Protein 5N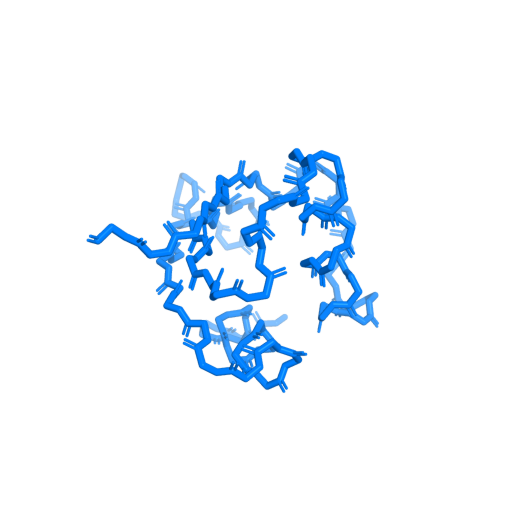FM (pdb70)

Solvent-accessible surface area: 4667 Å² total; per-residue (Å²): 108,59,138,46,48,10,54,93,39,0,99,84,39,7,115,76,5,142,19,88,49,156,50,52,99,66,71,54,81,59,36,21,3,56,0,12,3,106,50,0,131,84,87,76,160,118,94,15,25,96,50,0,60,89,5,0,155,74,87,19,68,42,34,148,121,4,1,51,25,108,22,44,18,37,228

Sequence (75 aa):
MAPGDIEDMIKAGIPGARVTIRDLAGDGDHYAAEVVAEAFRGKKTRVQQHQMVYNALKGNMGGILHALALQQTSAPE

Secondary structure (DSSP, 8-state):
--TTHHHHHHHHHSTT-EEEEEEGGG-SS-EEEEEE-GGGTT--HHHHHHHHHHHHTT-STTHHHHEEEEEE---

Organism: Sinorhizobium meliloti (strain Sm2011 / Rm2011 / 2011) (NCBI:txid1286640)

Structure (mmCIF, N/CA/C/O backbone):
data_5NFM
#
_entry.id   5NFM
#
_cell.length_a   30.752
_cell.length_b   32.159
_cell.length_c   62.575
_cell.angle_alpha   90.00
_cell.angle_beta   90.00
_cell.angle_gamma   90.00
#
_symmetry.space_group_name_H-M   'P 21 21 21'
#
loop_
_entity.id
_entity.type
_entity.pdbx_description
1 polymer YrbA
2 non-polymer 'LITHIUM ION'
3 non-polymer 'COPPER (II) ION'
4 water water
#
loop_
_atom_site.group_PDB
_atom_site.id
_atom_site.type_symbol
_atom_site.label_atom_id
_atom_site.label_alt_id
_atom_site.label_comp_id
_atom_site.label_asym_id
_atom_site.label_entity_id
_atom_site.label_seq_id
_atom_site.pdbx_PDB_ins_code
_atom_site.Cartn_x
_atom_site.Cartn_y
_atom_site.Cartn_z
_atom_site.occupancy
_atom_site.B_iso_or_equiv
_atom_site.auth_seq_id
_atom_site.auth_comp_id
_atom_site.auth_asym_id
_atom_site.auth_atom_id
_atom_site.pdbx_PDB_model_num
ATOM 1 N N . MET A 1 1 ? 11.820 -5.325 -16.018 1.00 28.37 3 MET A N 1
ATOM 2 C CA . MET A 1 1 ? 10.846 -6.048 -15.208 1.00 25.21 3 MET A CA 1
ATOM 3 C C . MET A 1 1 ? 9.938 -6.896 -16.093 1.00 25.72 3 MET A C 1
ATOM 4 O O . MET A 1 1 ? 9.333 -6.394 -17.041 1.00 26.17 3 MET A O 1
ATOM 17 N N . ALA A 1 2 ? 9.851 -8.186 -15.775 1.00 25.70 4 ALA A N 1
ATOM 18 C CA . ALA A 1 2 ? 9.035 -9.100 -16.551 1.00 19.54 4 ALA A CA 1
ATOM 19 C C . ALA A 1 2 ? 7.554 -8.841 -16.291 1.00 6.94 4 ALA A C 1
ATOM 20 O O . ALA A 1 2 ? 7.184 -8.230 -15.282 1.00 5.80 4 ALA A O 1
ATOM 27 N N . PRO A 1 3 ? 6.678 -9.307 -17.179 1.00 6.70 5 PRO A N 1
ATOM 28 C CA . PRO A 1 3 ? 5.248 -9.136 -16.923 1.00 6.85 5 PRO A CA 1
ATOM 29 C C . PRO A 1 3 ? 4.869 -9.772 -15.596 1.00 5.29 5 PRO A C 1
ATOM 30 O O . PRO A 1 3 ? 5.327 -10.863 -15.248 1.00 6.55 5 PRO A O 1
ATOM 41 N N . GLY A 1 4 ? 4.033 -9.063 -14.849 1.00 4.71 6 GLY A N 1
ATOM 42 C CA . GLY A 1 4 ? 3.628 -9.500 -13.532 1.00 4.89 6 GLY A CA 1
ATOM 43 C C . GLY A 1 4 ? 4.523 -9.041 -12.398 1.00 3.57 6 GLY A C 1
ATOM 44 O O . GLY A 1 4 ? 4.122 -9.150 -11.235 1.00 3.94 6 GLY A O 1
ATOM 48 N N . ASP A 1 5 ? 5.730 -8.541 -12.691 1.00 3.58 7 ASP A N 1
ATOM 49 C CA . ASP A 1 5 ? 6.645 -8.171 -11.616 1.00 4.36 7 ASP A CA 1
ATOM 50 C C . ASP A 1 5 ? 6.131 -6.969 -10.832 1.00 3.37 7 ASP A C 1
ATOM 51 O O . ASP A 1 5 ? 6.316 -6.900 -9.613 1.00 3.60 7 ASP A O 1
ATOM 60 N N . ILE A 1 6 ? 5.501 -6.000 -11.502 1.00 3.55 8 ILE A N 1
ATOM 61 C CA . ILE A 1 6 ? 4.954 -4.851 -10.779 1.00 3.20 8 ILE A CA 1
ATOM 62 C C . ILE A 1 6 ? 3.936 -5.325 -9.749 1.00 2.90 8 ILE A C 1
ATOM 63 O O . ILE A 1 6 ? 4.000 -4.965 -8.566 1.00 3.08 8 ILE A O 1
ATOM 79 N N . GLU A 1 7 ? 2.987 -6.158 -10.194 1.00 2.84 9 GLU A N 1
ATOM 80 C CA . GLU A 1 7 ? 1.965 -6.679 -9.296 1.00 2.55 9 GLU A CA 1
ATOM 81 C C . GLU A 1 7 ? 2.596 -7.472 -8.152 1.00 2.32 9 GLU A C 1
ATOM 82 O O . GLU A 1 7 ? 2.238 -7.286 -6.981 1.00 2.79 9 GLU A O 1
ATOM 94 N N . ASP A 1 8 ? 3.552 -8.351 -8.479 1.00 2.42 10 ASP A N 1
ATOM 95 C CA . ASP A 1 8 ? 4.228 -9.138 -7.450 1.00 2.48 10 ASP A CA 1
ATOM 96 C C . ASP A 1 8 ? 4.868 -8.230 -6.402 1.00 2.75 10 ASP A C 1
ATOM 97 O O . ASP A 1 8 ? 4.772 -8.493 -5.196 1.00 3.64 10 ASP A O 1
ATOM 106 N N . MET A 1 9 ? 5.568 -7.182 -6.840 1.00 2.74 11 MET A N 1
ATOM 107 C CA . MET A 1 9 ? 6.267 -6.334 -5.880 1.00 3.56 11 MET A CA 1
ATOM 108 C C . MET A 1 9 ? 5.282 -5.593 -4.985 1.00 3.06 11 MET A C 1
ATOM 109 O O . MET A 1 9 ? 5.508 -5.452 -3.776 1.00 3.43 11 MET A O 1
ATOM 123 N N . ILE A 1 10 ? 4.176 -5.111 -5.553 1.00 3.26 12 ILE A N 1
ATOM 124 C CA . ILE A 1 10 ? 3.187 -4.426 -4.730 1.00 3.77 12 ILE A CA 1
ATOM 125 C C . ILE A 1 10 ? 2.609 -5.378 -3.694 1.00 4.14 12 ILE A C 1
ATOM 126 O O . ILE A 1 10 ? 2.474 -5.026 -2.513 1.00 5.30 12 ILE A O 1
ATOM 142 N N . LYS A 1 11 ? 2.277 -6.603 -4.105 1.00 3.69 13 LYS A N 1
ATOM 143 C CA . LYS A 1 11 ? 1.652 -7.529 -3.169 1.00 4.86 13 LYS A CA 1
ATOM 144 C C . LYS A 1 11 ? 2.623 -8.043 -2.114 1.00 4.55 13 LYS A C 1
ATOM 145 O O . LYS A 1 11 ? 2.199 -8.352 -0.995 1.00 6.76 13 LYS A O 1
ATOM 164 N N . ALA A 1 12 ? 3.914 -8.129 -2.436 1.00 4.28 14 ALA A N 1
ATOM 165 C CA . ALA A 1 12 ? 4.903 -8.492 -1.423 1.00 4.19 14 ALA A CA 1
ATOM 166 C C . ALA A 1 12 ? 5.074 -7.366 -0.410 1.00 3.92 14 ALA A C 1
ATOM 167 O O . ALA A 1 12 ? 5.202 -7.614 0.795 1.00 4.75 14 ALA A O 1
ATOM 174 N N . GLY A 1 13 ? 5.084 -6.122 -0.890 1.00 3.56 15 GLY A N 1
ATOM 175 C CA . GLY A 1 13 ? 5.364 -4.996 -0.019 1.00 3.78 15 GLY A CA 1
ATOM 176 C C . GLY A 1 13 ? 4.170 -4.510 0.773 1.00 3.29 15 GLY A C 1
ATOM 177 O O . GLY A 1 13 ? 4.344 -3.901 1.835 1.00 4.37 15 GLY A O 1
ATOM 181 N N . ILE A 1 14 ? 2.960 -4.754 0.270 1.00 3.38 16 ILE A N 1
ATOM 182 C CA . ILE A 1 14 ? 1.715 -4.325 0.904 1.00 3.15 16 ILE A CA 1
ATOM 183 C C . ILE A 1 14 ? 0.867 -5.582 1.076 1.00 3.23 16 ILE A C 1
ATOM 184 O O . ILE A 1 14 ? -0.032 -5.863 0.266 1.00 4.03 16 ILE A O 1
ATOM 200 N N . PRO A 1 15 ? 1.135 -6.375 2.113 1.00 3.94 17 PRO A N 1
ATOM 201 C CA . PRO A 1 15 ? 0.447 -7.662 2.256 1.00 4.85 17 PRO A CA 1
ATOM 202 C C . PRO A 1 15 ? -1.063 -7.476 2.318 1.00 4.79 17 PRO A C 1
ATOM 203 O O . PRO A 1 15 ? -1.574 -6.627 3.047 1.00 6.14 17 PRO A O 1
ATOM 214 N N . GLY A 1 16 ? -1.780 -8.297 1.562 1.00 5.27 18 GLY A N 1
ATOM 215 C CA . GLY A 1 16 ? -3.226 -8.226 1.518 1.00 6.60 18 GLY A CA 1
ATOM 216 C C . GLY A 1 16 ? -3.789 -7.341 0.425 1.00 6.04 18 GLY A C 1
ATOM 217 O O . GLY A 1 16 ? -5.012 -7.321 0.233 1.00 9.01 18 GLY A O 1
ATOM 221 N N . ALA A 1 17 ? -2.945 -6.615 -0.299 1.00 4.23 19 ALA A N 1
ATOM 222 C CA . ALA A 1 17 ? -3.439 -5.705 -1.321 1.00 3.68 19 ALA A CA 1
ATOM 223 C C . ALA A 1 17 ? -4.066 -6.468 -2.482 1.00 3.68 19 ALA A C 1
ATOM 224 O O . ALA A 1 17 ? -3.620 -7.552 -2.862 1.00 4.92 19 ALA A O 1
ATOM 231 N N . ARG A 1 18 ? -5.100 -5.859 -3.065 1.00 3.36 20 ARG A N 1
ATOM 232 C CA . ARG A 1 18 ? -5.648 -6.267 -4.349 1.00 3.69 20 ARG A CA 1
ATOM 233 C C . ARG A 1 18 ? -5.090 -5.326 -5.406 1.00 3.10 20 ARG A C 1
ATOM 234 O O . ARG A 1 18 ? -5.166 -4.104 -5.253 1.00 5.19 20 ARG A O 1
ATOM 255 N N . VAL A 1 19 ? -4.541 -5.887 -6.475 1.00 3.09 21 VAL A N 1
ATOM 256 C CA . VAL A 1 19 ? -3.818 -5.112 -7.476 1.00 2.81 21 VAL A CA 1
ATOM 257 C C . VAL A 1 19 ? -4.379 -5.418 -8.857 1.00 3.66 21 VAL A C 1
ATOM 258 O O . VAL A 1 19 ? -4.565 -6.583 -9.216 1.00 5.37 21 VAL A O 1
ATOM 271 N N . THR A 1 20 ? -4.606 -4.359 -9.640 1.00 3.26 22 THR A N 1
ATOM 272 C CA . THR A 1 20 ? -5.002 -4.456 -11.040 1.00 3.39 22 THR A CA 1
ATOM 273 C C . THR A 1 20 ? -4.016 -3.624 -11.852 1.00 3.56 22 THR A C 1
ATOM 274 O O . THR A 1 20 ? -3.940 -2.409 -11.659 1.00 5.28 22 THR A O 1
ATOM 285 N N . ILE A 1 21 ? -3.254 -4.267 -12.739 1.00 3.22 23 ILE A N 1
ATOM 286 C CA . ILE A 1 21 ? -2.236 -3.600 -13.556 1.00 3.73 23 ILE A CA 1
ATOM 287 C C . ILE A 1 21 ? -2.713 -3.594 -15.001 1.00 3.22 23 ILE A C 1
ATOM 288 O O . ILE A 1 21 ? -3.028 -4.660 -15.548 1.00 4.02 23 ILE A O 1
ATOM 304 N N . ARG A 1 22 ? -2.712 -2.414 -15.639 1.00 3.17 24 ARG A N 1
ATOM 305 C CA . ARG A 1 22 ? -2.896 -2.352 -17.078 1.00 4.36 24 ARG A CA 1
ATOM 306 C C . ARG A 1 22 ? -1.699 -1.664 -17.715 1.00 3.38 24 ARG A C 1
ATOM 307 O O . ARG A 1 22 ? -1.156 -0.684 -17.195 1.00 4.52 24 ARG A O 1
ATOM 328 N N . ASP A 1 23 ? -1.282 -2.212 -18.843 1.00 3.01 25 ASP A N 1
ATOM 329 C CA . ASP A 1 23 ? -0.139 -1.689 -19.577 1.00 2.50 25 ASP A CA 1
ATOM 330 C C . ASP A 1 23 ? -0.649 -0.680 -20.602 1.00 2.40 25 ASP A C 1
ATOM 331 O O . ASP A 1 23 ? -1.261 -1.049 -21.608 1.00 2.95 25 ASP A O 1
ATOM 340 N N . LEU A 1 24 ? -0.422 0.604 -20.333 1.00 2.35 26 LEU A N 1
ATOM 341 C CA . LEU A 1 24 ? -0.858 1.648 -21.257 1.00 2.44 26 LEU A CA 1
ATOM 342 C C . LEU A 1 24 ? -0.179 1.444 -22.606 1.00 2.54 26 LEU A C 1
ATOM 343 O O . LEU A 1 24 ? 1.036 1.187 -22.672 1.00 2.85 26 LEU A O 1
ATOM 359 N N . ALA A 1 25 ? -0.983 1.532 -23.670 1.00 2.62 27 ALA A N 1
ATOM 360 C CA . ALA A 1 25 ? -0.567 1.327 -25.054 1.00 3.00 27 ALA A CA 1
ATOM 361 C C . ALA A 1 25 ? -0.052 -0.086 -25.305 1.00 3.02 27 ALA A C 1
ATOM 362 O O . ALA A 1 25 ? 0.487 -0.364 -26.383 1.00 3.90 27 ALA A O 1
ATOM 369 N N . GLY A 1 26 ? -0.201 -0.990 -24.342 1.00 2.88 28 GLY A N 1
ATOM 370 C CA . GLY A 1 26 ? 0.439 -2.294 -24.473 1.00 3.33 28 GLY A CA 1
ATOM 371 C C . GLY A 1 26 ? 1.918 -2.190 -24.780 1.00 3.22 28 GLY A C 1
ATOM 372 O O . GLY A 1 26 ? 2.465 -3.044 -25.490 1.00 4.11 28 GLY A O 1
ATOM 376 N N . ASP A 1 27 ? 2.587 -1.162 -24.239 1.00 3.06 29 ASP A N 1
ATOM 377 C CA . ASP A 1 27 ? 3.927 -0.787 -24.683 1.00 2.88 29 ASP A CA 1
ATOM 378 C C . ASP A 1 27 ? 5.068 -1.379 -23.861 1.00 3.13 29 ASP A C 1
ATOM 379 O O . ASP A 1 27 ? 6.231 -1.228 -24.262 1.00 3.82 29 ASP A O 1
ATOM 388 N N . GLY A 1 28 ? 4.778 -2.063 -22.753 1.00 3.02 30 GLY A N 1
ATOM 389 C CA . GLY A 1 28 ? 5.821 -2.598 -21.898 1.00 3.56 30 GLY A CA 1
ATOM 390 C C . GLY A 1 28 ? 6.618 -1.545 -21.159 1.00 3.51 30 GLY A C 1
ATOM 391 O O . GLY A 1 28 ? 7.697 -1.842 -20.636 1.00 5.25 30 GLY A O 1
ATOM 395 N N . ASP A 1 29 ? 6.096 -0.320 -21.080 1.00 3.52 31 ASP A N 1
ATOM 396 C CA . ASP A 1 29 ? 6.859 0.834 -20.616 1.00 3.50 31 ASP A CA 1
ATOM 397 C C . ASP A 1 29 ? 6.076 1.620 -19.561 1.00 3.07 31 ASP A C 1
ATOM 398 O O . ASP A 1 29 ? 6.515 1.742 -18.410 1.00 4.18 31 ASP A O 1
ATOM 407 N N . HIS A 1 30 ? 4.920 2.160 -19.946 1.00 2.36 32 HIS A N 1
ATOM 408 C CA . HIS A 1 30 ? 4.066 2.922 -19.044 1.00 2.09 32 HIS A CA 1
ATOM 409 C C . HIS A 1 30 ? 2.836 2.096 -18.687 1.00 2.21 32 HIS A C 1
ATOM 410 O O . HIS A 1 30 ? 2.236 1.433 -19.552 1.00 2.72 32 HIS A O 1
ATOM 424 N N . TYR A 1 31 ? 2.460 2.173 -17.406 1.00 2.48 33 TYR A N 1
ATOM 425 C CA . TYR A 1 31 ? 1.431 1.341 -16.812 1.00 2.64 33 TYR A CA 1
ATOM 426 C C . TYR A 1 31 ? 0.528 2.191 -15.929 1.00 2.77 33 TYR A C 1
ATOM 427 O O . TYR A 1 31 ? 0.882 3.308 -15.527 1.00 2.96 33 TYR A O 1
ATOM 445 N N . ALA A 1 32 ? -0.640 1.630 -15.612 1.00 3.49 34 ALA A N 1
ATOM 446 C CA . ALA A 1 32 ? -1.497 2.142 -14.560 1.00 3.80 34 ALA A CA 1
ATOM 447 C C . ALA A 1 32 ? -1.761 1.001 -13.585 1.00 4.70 34 ALA A C 1
ATOM 448 O O . ALA A 1 32 ? -1.873 -0.159 -13.984 1.00 7.73 34 ALA A O 1
ATOM 455 N N . ALA A 1 33 ? -1.827 1.333 -12.303 1.00 4.26 35 ALA A N 1
ATOM 456 C CA . ALA A 1 33 ? -2.075 0.355 -11.250 1.00 5.00 35 ALA A CA 1
ATOM 457 C C . ALA A 1 33 ? -3.186 0.847 -10.338 1.00 4.33 35 ALA A C 1
ATOM 458 O O . ALA A 1 33 ? -3.161 1.996 -9.890 1.00 5.18 35 ALA A O 1
ATOM 465 N N . GLU A 1 34 ? -4.144 -0.035 -10.052 1.00 3.54 36 GLU A N 1
ATOM 466 C CA . GLU A 1 34 ? -5.088 0.164 -8.963 1.00 3.24 36 GLU A CA 1
ATOM 467 C C . GLU A 1 34 ? -4.672 -0.746 -7.816 1.00 2.91 36 GLU A C 1
ATOM 468 O O . GLU A 1 34 ? -4.433 -1.939 -8.026 1.00 4.56 36 GLU A O 1
ATOM 480 N N . VAL A 1 35 ? -4.552 -0.168 -6.621 1.00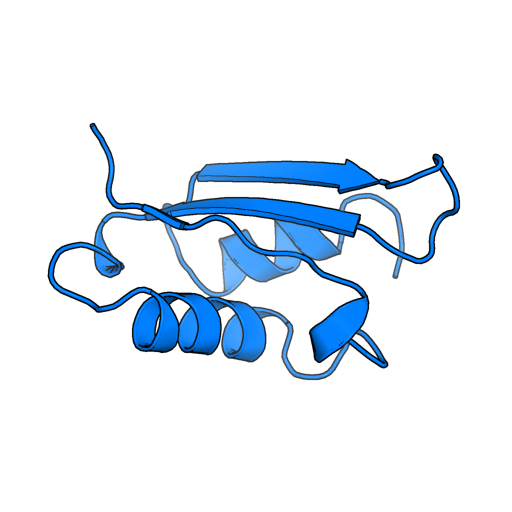 2.53 37 VAL A N 1
ATOM 481 C CA . VAL A 1 35 ? -4.140 -0.907 -5.437 1.00 2.54 37 VAL A CA 1
ATOM 482 C C . VAL A 1 35 ? -5.151 -0.626 -4.336 1.00 2.44 37 VAL A C 1
ATOM 483 O O . VAL A 1 35 ? -5.349 0.535 -3.950 1.00 2.92 37 VAL A O 1
ATOM 496 N N . VAL A 1 36 ? -5.772 -1.685 -3.824 1.00 2.71 38 VAL A N 1
ATOM 497 C CA . VAL A 1 36 ? -6.783 -1.594 -2.778 1.00 2.64 38 VAL A CA 1
ATOM 498 C C . VAL A 1 36 ? -6.239 -2.333 -1.562 1.00 2.56 38 VAL A C 1
ATOM 499 O O . VAL A 1 36 ? -5.910 -3.520 -1.657 1.00 3.59 38 VAL A O 1
ATOM 512 N N . ALA A 1 37 ? -6.120 -1.640 -0.429 1.00 2.54 39 ALA A N 1
ATOM 513 C CA . ALA A 1 37 ? -5.472 -2.235 0.736 1.00 2.70 39 ALA A CA 1
ATOM 514 C C . ALA A 1 37 ? -6.049 -1.625 2.005 1.00 2.48 39 ALA A C 1
ATOM 515 O O . ALA A 1 37 ? -6.246 -0.408 2.084 1.0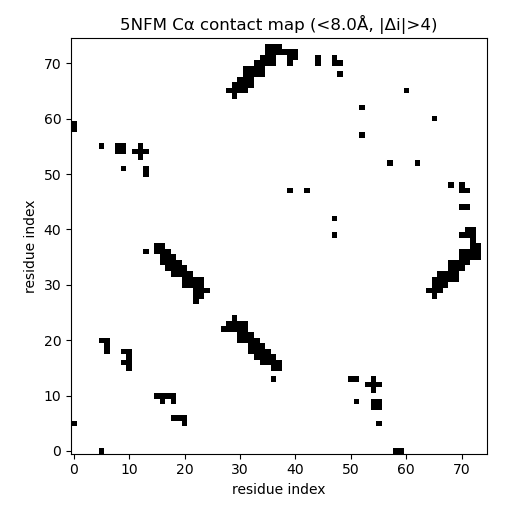0 2.46 39 ALA A O 1
ATOM 522 N N . GLU A 1 38 ? -6.271 -2.469 3.017 1.00 2.81 40 GLU A N 1
ATOM 523 C CA . GLU A 1 38 ? -6.797 -1.964 4.282 1.00 2.61 40 GLU A CA 1
ATOM 524 C C . GLU A 1 38 ? -5.871 -0.931 4.916 1.00 2.69 40 GLU A C 1
ATOM 525 O O . GLU A 1 38 ? -6.350 0.028 5.544 1.00 2.88 40 GLU A O 1
ATOM 537 N N . ALA A 1 39 ? -4.553 -1.101 4.754 1.00 3.25 41 ALA A N 1
ATOM 538 C CA . ALA A 1 39 ? -3.596 -0.164 5.328 1.00 3.92 41 ALA A CA 1
ATOM 539 C C . ALA A 1 39 ? -3.758 1.241 4.759 1.00 3.38 41 ALA A C 1
ATOM 540 O O . ALA A 1 39 ? -3.234 2.201 5.338 1.00 4.97 41 ALA A O 1
ATOM 547 N N . PHE A 1 40 ? -4.471 1.388 3.640 1.00 2.39 42 PHE A N 1
ATOM 548 C CA . PHE A 1 40 ? -4.716 2.699 3.061 1.00 2.13 42 PHE A CA 1
ATOM 549 C C . PHE A 1 40 ? -5.845 3.470 3.746 1.00 1.97 42 PHE A C 1
ATOM 550 O O . PHE A 1 40 ? -5.964 4.682 3.526 1.00 2.32 42 PHE A O 1
ATOM 567 N N . ARG A 1 41 ? -6.696 2.810 4.536 1.00 2.18 43 ARG A N 1
ATOM 568 C CA . ARG A 1 41 ? -7.852 3.507 5.090 1.00 1.96 43 ARG A CA 1
ATOM 569 C C . ARG A 1 41 ? -7.388 4.594 6.054 1.00 2.02 43 ARG A C 1
ATOM 570 O O . ARG A 1 41 ? -6.589 4.335 6.958 1.00 2.54 43 ARG A O 1
ATOM 591 N N . GLY A 1 42 ? -7.901 5.812 5.860 1.00 1.97 44 GLY A N 1
ATOM 592 C CA . GLY A 1 42 ? -7.512 6.948 6.669 1.00 2.05 44 GLY A CA 1
ATOM 593 C C . GLY A 1 42 ? -6.273 7.674 6.195 1.00 2.38 44 GLY A C 1
ATOM 594 O O . GLY A 1 42 ? -5.972 8.757 6.716 1.00 4.17 44 GLY A O 1
ATOM 598 N N A LYS A 1 43 ? -5.547 7.111 5.232 0.81 2.10 45 LYS A N 1
ATOM 599 N N B LYS A 1 43 ? -5.549 7.121 5.229 0.19 2.24 45 LYS A N 1
ATOM 600 C CA A LYS A 1 43 ? -4.403 7.772 4.630 0.81 1.58 45 LYS A CA 1
ATOM 601 C CA B LYS A 1 43 ? -4.404 7.795 4.643 0.19 4.09 45 LYS A CA 1
ATOM 602 C C A LYS A 1 43 ? -4.862 8.611 3.440 0.81 2.02 45 LYS A C 1
ATOM 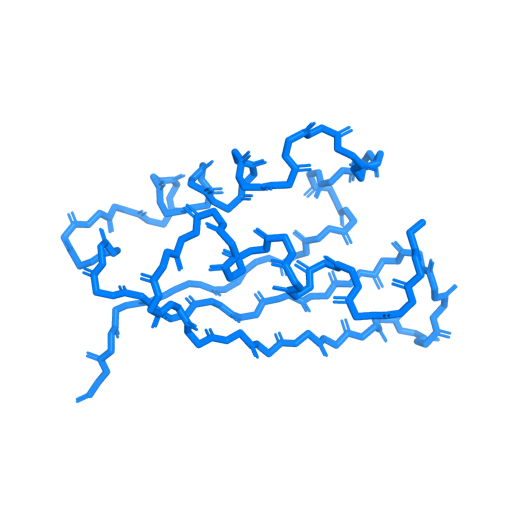603 C C B LYS A 1 43 ? -4.846 8.605 3.431 0.19 2.43 45 LYS A C 1
ATOM 604 O O A LYS A 1 43 ? -5.857 8.295 2.781 0.81 2.78 45 LYS A O 1
ATOM 605 O O B LYS A 1 43 ? -5.812 8.260 2.745 0.19 2.27 45 LYS A O 1
ATOM 642 N N . THR A 1 44 ? -4.129 9.696 3.179 1.00 1.95 46 THR A N 1
ATOM 643 C CA . THR A 1 44 ? -4.389 10.513 2.001 1.00 1.83 46 THR A CA 1
ATOM 644 C C . THR A 1 44 ? -3.918 9.780 0.747 1.00 1.69 46 THR A C 1
ATOM 645 O O . THR A 1 44 ? -3.116 8.845 0.811 1.00 1.94 46 THR A O 1
ATOM 656 N N . ARG A 1 45 ? -4.371 10.256 -0.416 1.00 1.95 47 ARG A N 1
ATOM 657 C CA . ARG A 1 45 ? -3.865 9.686 -1.661 1.00 1.99 47 ARG A CA 1
ATOM 658 C C . ARG A 1 45 ? -2.344 9.844 -1.759 1.00 1.74 47 ARG A C 1
ATOM 659 O O . ARG A 1 45 ? -1.661 8.918 -2.203 1.00 1.99 47 ARG A O 1
ATOM 680 N N . VAL A 1 46 ? -1.791 10.987 -1.330 1.00 1.92 48 VAL A N 1
ATOM 681 C CA . VAL A 1 46 ? -0.340 11.159 -1.370 1.00 1.76 48 VAL A CA 1
ATOM 682 C C . VAL A 1 46 ? 0.351 10.113 -0.485 1.00 1.62 48 VAL A C 1
ATOM 683 O O . VAL A 1 46 ? 1.364 9.511 -0.878 1.00 1.84 48 VAL A O 1
ATOM 696 N N . GLN A 1 47 ? -0.186 9.878 0.717 1.00 1.67 49 GLN A N 1
ATOM 697 C CA . GLN A 1 47 ? 0.387 8.876 1.620 1.00 1.64 49 GLN A CA 1
ATOM 698 C C . GLN A 1 47 ? 0.253 7.459 1.058 1.00 1.6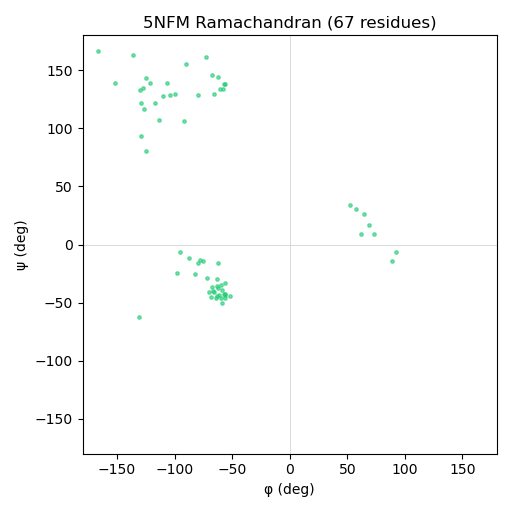5 49 GLN A C 1
ATOM 699 O O . GLN A 1 47 ? 1.170 6.632 1.199 1.00 1.98 49 GLN A O 1
ATOM 713 N N . GLN A 1 48 ? -0.895 7.150 0.451 1.00 1.54 50 GLN A N 1
ATOM 714 C CA . GLN A 1 48 ? -1.099 5.830 -0.142 1.00 1.56 50 GLN A CA 1
ATOM 715 C C . GLN A 1 48 ? -0.127 5.608 -1.295 1.00 1.50 50 GLN A C 1
ATOM 716 O O . GLN A 1 48 ? 0.480 4.537 -1.431 1.00 1.84 50 GLN A O 1
ATOM 730 N N . HIS A 1 49 ? 0.004 6.616 -2.159 1.00 1.57 51 HIS A N 1
ATOM 731 C CA . HIS A 1 49 ? 0.901 6.470 -3.297 1.00 1.51 51 HIS A CA 1
ATOM 732 C C . HIS A 1 49 ? 2.342 6.303 -2.833 1.00 1.66 51 HIS A C 1
ATOM 733 O O . HIS A 1 49 ? 3.096 5.519 -3.420 1.00 1.86 51 HIS A O 1
ATOM 747 N N . GLN A 1 50 ? 2.730 6.988 -1.748 1.00 1.62 52 GLN A N 1
ATOM 748 C CA . GLN A 1 50 ? 4.062 6.78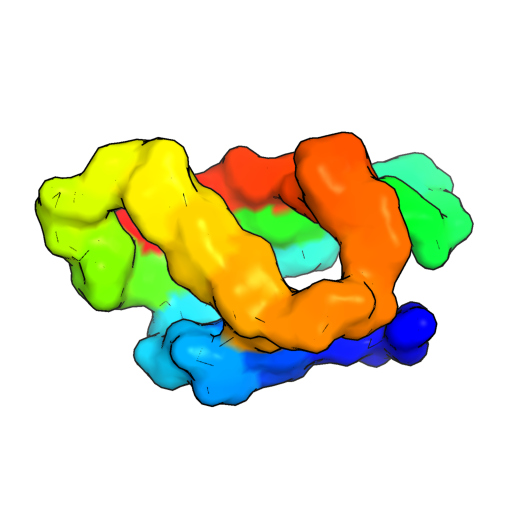7 -1.183 1.00 1.63 52 GLN A CA 1
ATOM 749 C C . GLN A 1 50 ? 4.302 5.315 -0.841 1.00 1.69 52 GLN A C 1
ATOM 750 O O . GLN A 1 50 ? 5.401 4.785 -1.064 1.00 1.94 52 GLN A O 1
ATOM 764 N N . MET A 1 51 ? 3.300 4.651 -0.255 1.00 1.83 53 MET A N 1
ATOM 765 C CA . MET A 1 51 ? 3.452 3.236 0.086 1.00 1.89 53 MET A CA 1
ATOM 766 C C . MET A 1 51 ? 3.665 2.382 -1.158 1.00 1.72 53 MET A C 1
ATOM 767 O O . MET A 1 51 ? 4.418 1.398 -1.120 1.00 2.12 53 MET A O 1
ATOM 781 N N . VAL A 1 52 ? 2.992 2.721 -2.264 1.00 1.76 54 VAL A N 1
ATOM 782 C CA . VAL A 1 52 ? 3.184 1.970 -3.504 1.00 1.72 54 VAL A CA 1
ATOM 783 C C . VAL A 1 52 ? 4.583 2.213 -4.071 1.00 1.68 54 VAL A C 1
ATOM 784 O O . VAL A 1 52 ? 5.270 1.266 -4.470 1.00 2.20 54 VAL A O 1
ATOM 797 N N . TYR A 1 53 ? 5.034 3.478 -4.111 1.00 1.80 55 TYR A N 1
ATOM 798 C CA . TYR A 1 53 ? 6.400 3.725 -4.561 1.00 1.66 55 TYR A CA 1
ATOM 799 C C . TYR A 1 53 ? 7.390 2.930 -3.711 1.00 1.72 55 TYR A C 1
ATOM 800 O O . TYR A 1 53 ? 8.331 2.317 -4.237 1.00 1.96 55 TYR A O 1
ATOM 818 N N . ASN A 1 54 ? 7.192 2.921 -2.390 1.00 1.90 56 ASN A N 1
ATOM 819 C CA . ASN A 1 54 ? 8.097 2.163 -1.528 1.00 1.77 56 ASN A CA 1
ATOM 820 C C . ASN A 1 54 ? 8.133 0.692 -1.936 1.00 2.02 56 ASN A C 1
ATOM 821 O O . ASN A 1 54 ? 9.201 0.070 -1.949 1.00 2.55 56 ASN A O 1
ATOM 832 N N . ALA A 1 55 ? 6.965 0.108 -2.233 1.00 2.10 57 ALA A N 1
ATOM 833 C CA . ALA A 1 55 ? 6.896 -1.315 -2.551 1.00 2.33 57 ALA A CA 1
ATOM 834 C C . ALA A 1 55 ? 7.669 -1.664 -3.822 1.00 2.37 57 ALA A C 1
ATOM 835 O O . ALA A 1 55 ? 8.170 -2.789 -3.949 1.00 3.13 57 ALA A O 1
ATOM 842 N N . LEU A 1 56 ? 7.769 -0.729 -4.771 1.00 2.73 58 LEU A N 1
ATOM 843 C CA . LEU A 1 56 ? 8.543 -0.970 -5.983 1.00 2.51 58 LEU A CA 1
ATOM 844 C C . LEU A 1 56 ? 10.049 -0.893 -5.754 1.00 2.77 58 LEU A C 1
ATOM 845 O O . LEU A 1 56 ? 10.809 -1.339 -6.620 1.00 3.74 58 LEU A O 1
ATOM 861 N N . LYS A 1 57 ? 10.490 -0.351 -4.616 1.00 2.91 59 LYS A N 1
ATOM 862 C CA . LYS A 1 57 ? 11.871 -0.465 -4.151 1.00 3.65 59 LYS A CA 1
ATOM 863 C C . LYS A 1 57 ? 12.871 0.086 -5.161 1.00 3.83 59 LYS A C 1
ATOM 864 O O . LYS A 1 57 ? 14.015 -0.361 -5.229 1.00 5.19 59 LYS A O 1
ATOM 883 N N . GLY A 1 58 ? 12.455 1.088 -5.934 1.00 4.02 60 GLY A N 1
ATOM 884 C CA . GLY A 1 58 ? 13.331 1.701 -6.917 1.00 5.53 60 GLY A CA 1
ATOM 885 C C . GLY A 1 58 ? 13.602 0.855 -8.140 1.00 5.46 60 GLY A C 1
ATOM 886 O O . GLY A 1 58 ? 14.453 1.223 -8.955 1.00 7.77 60 GLY A O 1
ATOM 890 N N . ASN A 1 59 ? 12.902 -0.263 -8.306 1.00 4.71 61 ASN A N 1
ATOM 891 C CA . ASN A 1 59 ? 13.180 -1.171 -9.410 1.00 5.26 61 ASN A CA 1
ATOM 892 C C . ASN A 1 59 ? 12.612 -0.711 -10.745 1.00 5.26 61 ASN A C 1
ATOM 893 O O . ASN A 1 59 ? 12.997 -1.263 -11.785 1.00 7.51 61 ASN A O 1
ATOM 904 N N . MET A 1 60 ? 11.718 0.272 -10.745 1.00 4.69 62 MET A N 1
ATOM 905 C CA . MET A 1 60 ? 11.054 0.741 -11.955 1.00 5.02 62 MET A CA 1
ATOM 906 C C . MET A 1 60 ? 11.513 2.172 -12.235 1.00 4.91 62 MET A C 1
ATOM 907 O O . MET A 1 60 ? 11.111 3.113 -11.543 1.00 5.35 62 MET A O 1
ATOM 921 N N . GLY A 1 61 ? 12.352 2.341 -13.251 1.00 6.70 63 GLY A N 1
ATOM 922 C CA . GLY A 1 61 ? 12.807 3.676 -13.600 1.00 6.99 63 GLY A CA 1
ATOM 923 C C . GLY A 1 61 ? 11.646 4.561 -14.024 1.00 5.61 63 GLY A C 1
ATOM 924 O O . GLY A 1 61 ? 10.685 4.108 -14.649 1.00 7.07 63 GLY A O 1
ATOM 928 N N . GLY A 1 62 ? 11.731 5.838 -13.668 1.00 5.62 64 GLY A N 1
ATOM 929 C CA . GLY A 1 62 ? 10.716 6.795 -14.079 1.00 5.22 64 GLY A CA 1
ATOM 930 C C . GLY A 1 62 ? 9.338 6.531 -13.511 1.00 3.66 64 GLY A C 1
ATOM 931 O O . GLY A 1 62 ? 8.342 6.976 -14.089 1.00 3.55 64 GLY A O 1
ATOM 935 N N . ILE A 1 63 ? 9.260 5.870 -12.351 1.00 3.76 65 ILE A N 1
ATOM 936 C CA . ILE A 1 63 ? 7.990 5.424 -11.788 1.00 2.86 65 ILE A CA 1
ATOM 937 C C . ILE A 1 63 ? 7.006 6.579 -11.597 1.00 2.54 65 ILE A C 1
ATOM 938 O O . ILE A 1 63 ? 5.791 6.381 -11.722 1.00 2.79 65 ILE A O 1
ATOM 954 N N . LEU A 1 64 ? 7.496 7.785 -11.288 1.00 2.99 66 LEU A N 1
ATOM 955 C CA . LEU A 1 64 ? 6.588 8.911 -11.090 1.00 2.88 66 LEU A CA 1
ATOM 956 C C . LEU A 1 64 ? 5.626 9.075 -12.269 1.00 2.57 66 LEU A C 1
ATOM 957 O O . LEU A 1 64 ? 4.430 9.319 -12.071 1.00 3.27 66 LEU A O 1
ATOM 973 N N . HIS A 1 65 ? 6.136 8.970 -13.504 1.00 2.44 67 HIS A N 1
ATOM 974 C CA . HIS A 1 65 ? 5.273 9.049 -14.679 1.00 2.45 67 HIS A CA 1
ATOM 975 C C . HIS A 1 65 ? 4.884 7.686 -15.239 1.00 2.19 67 HIS A C 1
ATOM 976 O O . HIS A 1 65 ? 3.851 7.584 -15.917 1.00 2.76 67 HIS A O 1
ATOM 990 N N . ALA A 1 66 ? 5.687 6.652 -15.000 1.00 2.15 68 ALA A N 1
ATOM 991 C CA . ALA A 1 66 ? 5.499 5.384 -15.684 1.00 2.50 68 ALA A CA 1
ATOM 992 C C . ALA A 1 66 ? 4.527 4.453 -14.976 1.00 2.32 68 ALA A C 1
ATOM 993 O O . ALA A 1 66 ? 4.130 3.445 -15.568 1.00 2.89 68 ALA A O 1
ATOM 1000 N N . LEU A 1 67 ? 4.139 4.761 -13.735 1.00 2.50 69 LEU A N 1
ATOM 1001 C CA . LEU A 1 67 ? 3.148 3.965 -13.006 1.00 2.46 69 LEU A CA 1
ATOM 1002 C C . LEU A 1 67 ? 2.074 4.916 -12.474 1.00 2.53 69 LEU A C 1
ATOM 1003 O O . LEU A 1 67 ? 2.220 5.496 -11.392 1.00 3.47 69 LEU A O 1
ATOM 1019 N N . ALA A 1 68 ? 0.999 5.086 -13.246 1.00 2.63 70 ALA A N 1
ATOM 1020 C CA . ALA A 1 68 ? -0.098 5.968 -12.855 1.00 2.70 70 ALA A CA 1
ATOM 1021 C C . ALA A 1 68 ? -0.987 5.238 -11.850 1.00 3.36 70 ALA A C 1
ATOM 1022 O O . ALA A 1 68 ? -1.426 4.116 -12.110 1.00 6.14 70 ALA A O 1
ATOM 1029 N N . LEU A 1 69 ? -1.268 5.877 -10.715 1.00 2.95 71 LEU A N 1
ATOM 1030 C CA . LEU A 1 69 ? -1.807 5.184 -9.554 1.00 2.87 71 LEU A CA 1
ATOM 1031 C C . LEU A 1 69 ? -3.246 5.565 -9.215 1.00 2.93 71 LEU A C 1
ATOM 1032 O O . LEU A 1 69 ? -3.646 6.735 -9.293 1.00 3.67 71 LEU A O 1
ATOM 1048 N N A GLN A 1 70 ? -3.998 4.554 -8.791 0.83 2.72 72 GLN A N 1
ATOM 1049 N N B GLN A 1 70 ? -4.008 4.553 -8.810 0.17 9.30 72 GLN A N 1
ATOM 1050 C CA A GLN A 1 70 ? -5.300 4.716 -8.163 0.83 2.81 72 GLN A CA 1
ATOM 1051 C CA B GLN A 1 70 ? -5.297 4.727 -8.158 0.17 5.93 72 GLN A CA 1
ATOM 1052 C C A GLN A 1 70 ? -5.300 3.828 -6.9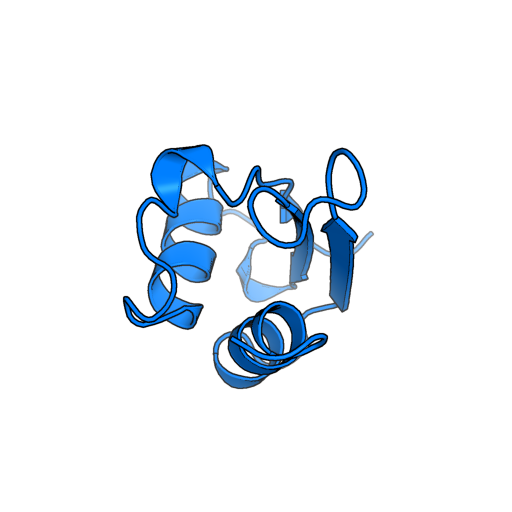30 0.83 2.49 72 GLN A C 1
ATOM 1053 C C B GLN A 1 70 ? -5.303 3.830 -6.932 0.17 3.57 72 GLN A C 1
ATOM 1054 O O A GLN A 1 70 ? -5.010 2.632 -7.033 0.83 4.17 72 GLN A O 1
ATOM 1055 O O B GLN A 1 70 ? -5.021 2.632 -7.039 0.17 3.89 72 GLN A O 1
ATOM 1082 N N . THR A 1 71 ? -5.600 4.404 -5.770 1.00 2.21 73 THR A N 1
ATOM 1083 C CA . THR A 1 71 ? -5.563 3.660 -4.525 1.00 2.12 73 THR A CA 1
ATOM 1084 C C . THR A 1 71 ? -6.823 3.915 -3.712 1.00 1.97 73 THR A C 1
ATOM 1085 O O . THR A 1 71 ? -7.462 4.967 -3.814 1.00 2.47 73 THR A O 1
ATOM 1096 N N . SER A 1 72 ? -7.155 2.944 -2.864 1.00 2.15 74 SER A N 1
ATOM 1097 C CA . SER A 1 72 ? -8.320 3.056 -1.998 1.00 2.34 74 SER A CA 1
ATOM 1098 C C . SER A 1 72 ? -8.247 1.965 -0.939 1.00 2.06 74 SER A C 1
ATOM 1099 O O . SER A 1 72 ? -7.475 1.008 -1.045 1.00 2.53 74 SER A O 1
ATOM 1107 N N . ALA A 1 73 ? -9.086 2.118 0.080 1.00 2.45 75 ALA A N 1
ATOM 1108 C CA . ALA A 1 73 ? -9.319 1.059 1.043 1.00 2.71 75 ALA A CA 1
ATOM 1109 C C . ALA A 1 73 ? -10.480 0.180 0.576 1.00 2.58 75 ALA A C 1
ATOM 1110 O O . ALA A 1 73 ? -11.354 0.642 -0.163 1.00 3.42 75 ALA A O 1
ATOM 1117 N N . PRO A 1 74 ? -10.527 -1.084 1.011 1.00 2.70 76 PRO A N 1
ATOM 1118 C CA . PRO A 1 74 ? -11.593 -1.987 0.558 1.00 3.28 76 PRO A CA 1
ATOM 1119 C C . PRO A 1 74 ? -12.996 -1.466 0.834 1.00 3.77 76 PRO A C 1
ATOM 1120 O O . PRO A 1 74 ? -13.302 -0.942 1.909 1.00 4.47 76 PRO A O 1
ATOM 1131 N N . GLU A 1 75 ? -13.856 -1.650 -0.160 1.00 4.82 77 GLU A N 1
ATOM 1132 C CA . GLU A 1 75 ? -15.284 -1.419 -0.033 1.00 8.15 77 GLU A CA 1
ATOM 1133 C C . GLU A 1 75 ? -15.970 -2.682 0.484 1.00 8.90 77 GLU A C 1
ATOM 1134 O O . GLU A 1 75 ? -16.972 -2.640 1.205 1.00 11.33 77 GLU A O 1
#

Radius of gyration: 11.47 Å; Cα contacts (8 Å, |Δi|>4): 115; chains: 1; bounding box: 29×21×32 Å

Foldseek 3Di:
DDPPVLVVLQCVQQPPKDKDKDQVVVPVWAIEMEIEHQVCPPPDPVRVVVSSVVSCVCVRPPCVGRYHYDYYYDD

B-factor: mean 9.23, std 11.05, range [0.26, 73.27]

CATH classification: 3.30.300.90

Nearest PDB structures (foldseek):
  5nfl-assembly1_A  TM=1.013E+00  e=5.320E-17  Sinorhizobium meliloti 2011
  3tr3-assembly2_A  TM=8.409E-01  e=2.600E-06  Coxiella burnetii
  2mcq-assembly1_A  TM=7.682E-01  e=1.088E-06  Rickettsia prowazekii str. Madrid E
  4pui-assembly2_B  TM=8.074E-01  e=6.680E-06  Arabidopsis thaliana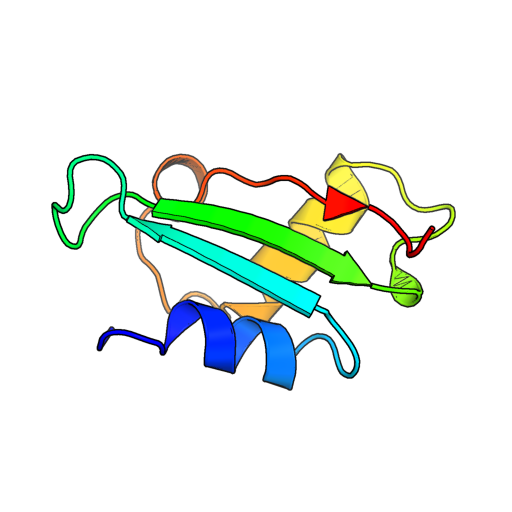
  4pui-assembly1_A  TM=8.037E-01  e=1.485E-05  Arabidopsis thaliana

InterPro domains:
  IPR002634 BolA protein [PF01722] (26-75)
  IPR002634 BolA protein [PIRSF003113] (5-75)
  IPR036065 BolA-like superfamily [G3DSA:3.30.300.90] (1-75)
  IPR036065 BolA-like superfamily [SSF82657] (3-75)
  IPR050961 BolA/IbaG family stress response and morphology regulators [PTHR46229] (5-75)